Protein AF-A0A840A3A0-F1 (afdb_monomer_lite)

Organism: NCBI:txid98513

Secondary structure (DSSP, 8-state):
-PPPEEGGGSTTHHHHHHHHHHSGGGG-GGGGGG-HHHHHHHHHHHSS-HHHHHHSPPPTT---GGGS-HHHHHHHHHHTTEE-B-TTSPBPTTHHHHHHHHHHHHTTSSS-----PPPPHHHHHHHHHHHHHHHHHHTT-

Foldseek 3Di:
DAQFAEPCPQPPNVVLLVVCVVPVLSLDPVSVVVPCVLQVSQCVFWVGWPVRLVPQDDDPPPPPLLPDPPVSVQVVSVVLRYHQADPVSHHGSNCNGRSSSVVCQSVVRGTHGGDDPRDPPVVVVVVVVVVVVVVVVVVVD

Radius of gyration: 18.98 Å; chains: 1; bounding box: 57×26×58 Å

pLDDT: mean 88.31, std 14.06, range [48.16, 98.06]

Sequence (141 aa):
MSKLRRLVDLPGIRDLEDKALMQPRYADADARATYPEIDEVSRTLFGITQDEADDVPRPEGWDRIDRKPVRDQVIAFEAEGWDVTDDKRRPLRMFEHFAPQLWLALRGVAGELPFQAEADPDEAVYSSLAADAAKFRRDRR

Structure (mmCIF, N/CA/C/O backbone):
data_AF-A0A840A3A0-F1
#
_entry.id   AF-A0A840A3A0-F1
#
loop_
_atom_site.group_PDB
_atom_site.id
_atom_site.type_symbol
_atom_site.label_atom_id
_atom_site.label_alt_id
_atom_site.label_comp_id
_atom_site.label_asym_id
_atom_site.label_entity_id
_atom_site.label_seq_id
_atom_site.pdbx_PDB_ins_code
_atom_site.Cartn_x
_atom_site.Cartn_y
_atom_site.Cartn_z
_atom_site.occupancy
_atom_site.B_iso_or_equiv
_atom_site.auth_seq_id
_atom_site.auth_comp_id
_atom_site.auth_asym_id
_atom_site.auth_atom_id
_atom_site.pdbx_PDB_model_num
ATOM 1 N N . MET A 1 1 ? 0.948 9.126 22.799 1.00 48.16 1 MET A N 1
ATOM 2 C CA . MET A 1 1 ? 0.441 8.835 21.442 1.00 48.16 1 MET A CA 1
ATOM 3 C C . MET A 1 1 ? 0.996 7.480 21.065 1.00 48.16 1 MET A C 1
ATOM 5 O O . MET A 1 1 ? 2.195 7.294 21.239 1.00 48.16 1 MET A O 1
ATOM 9 N N . SER A 1 2 ? 0.143 6.533 20.671 1.00 56.84 2 SER A N 1
ATOM 10 C CA . SER A 1 2 ? 0.617 5.251 20.137 1.00 56.84 2 SER A CA 1
ATOM 11 C C . SER A 1 2 ? 1.516 5.522 18.924 1.00 56.84 2 SER A C 1
ATOM 13 O O . SER A 1 2 ? 1.233 6.439 18.150 1.00 56.84 2 SER A O 1
ATOM 15 N N . LYS A 1 3 ? 2.631 4.798 18.800 1.00 83.50 3 LYS A N 1
ATOM 16 C CA . LYS A 1 3 ? 3.534 4.915 17.651 1.00 83.50 3 LYS A CA 1
ATOM 17 C C . LYS A 1 3 ? 2.827 4.297 16.441 1.00 83.50 3 LYS A C 1
ATOM 19 O O . LYS A 1 3 ? 2.457 3.130 16.494 1.00 83.50 3 LYS A O 1
ATOM 24 N N . LEU A 1 4 ? 2.624 5.077 15.377 1.00 89.88 4 LEU A N 1
ATOM 25 C CA . LEU A 1 4 ? 2.004 4.583 14.143 1.00 89.88 4 LEU A CA 1
ATOM 26 C C . LEU A 1 4 ? 2.854 3.462 13.532 1.00 89.88 4 LEU A C 1
ATOM 28 O O . LEU A 1 4 ? 4.087 3.549 13.526 1.00 89.88 4 LEU A O 1
ATOM 32 N N . ARG A 1 5 ? 2.193 2.436 12.988 1.00 93.31 5 ARG A N 1
ATOM 33 C CA . ARG A 1 5 ? 2.852 1.403 12.177 1.00 93.31 5 ARG A CA 1
ATOM 34 C C . ARG A 1 5 ? 3.262 2.028 10.854 1.00 93.31 5 ARG A C 1
ATOM 36 O O . ARG A 1 5 ? 2.426 2.632 10.191 1.00 93.31 5 ARG A O 1
ATOM 43 N N . ARG A 1 6 ? 4.534 1.930 10.475 1.00 94.81 6 ARG A N 1
ATOM 44 C CA . ARG A 1 6 ? 5.041 2.605 9.273 1.00 94.81 6 ARG A CA 1
ATOM 45 C C . ARG A 1 6 ? 5.159 1.618 8.123 1.00 94.81 6 ARG A C 1
ATOM 47 O O . ARG A 1 6 ? 5.869 0.624 8.243 1.00 94.81 6 ARG A O 1
ATOM 54 N N . LEU A 1 7 ? 4.531 1.932 6.992 1.00 95.81 7 LEU A N 1
ATOM 55 C CA . LEU A 1 7 ? 4.630 1.136 5.764 1.00 95.81 7 LEU A CA 1
ATOM 56 C C . LEU A 1 7 ? 6.091 1.018 5.295 1.00 95.81 7 LEU A C 1
ATOM 58 O O . LEU A 1 7 ? 6.530 -0.060 4.916 1.00 95.81 7 LEU A O 1
ATOM 62 N N . VAL A 1 8 ? 6.874 2.096 5.414 1.00 96.25 8 VAL A N 1
ATOM 63 C CA . VAL A 1 8 ? 8.303 2.118 5.042 1.00 96.25 8 VAL A CA 1
ATOM 64 C C . VAL A 1 8 ? 9.196 1.231 5.917 1.00 96.25 8 VAL A C 1
ATOM 66 O O . VAL A 1 8 ? 10.321 0.919 5.531 1.00 96.25 8 VAL A O 1
ATOM 69 N N . ASP A 1 9 ? 8.717 0.826 7.095 1.00 94.94 9 ASP A N 1
ATOM 70 C CA . ASP A 1 9 ? 9.460 -0.050 8.004 1.00 94.94 9 ASP A CA 1
ATOM 71 C C . ASP A 1 9 ? 9.152 -1.536 7.758 1.00 94.94 9 ASP A C 1
ATOM 73 O O . ASP A 1 9 ? 9.757 -2.401 8.393 1.00 94.94 9 ASP A O 1
ATOM 77 N N . LEU A 1 10 ? 8.235 -1.853 6.835 1.00 94.50 10 LEU A N 1
ATOM 78 C CA . LEU A 1 10 ? 7.974 -3.230 6.439 1.00 94.50 10 LEU A CA 1
ATOM 79 C C . LEU A 1 10 ? 9.109 -3.784 5.559 1.00 94.50 10 LEU A C 1
ATOM 81 O O . LEU A 1 10 ? 9.683 -3.041 4.751 1.00 94.50 10 LEU A O 1
ATOM 85 N N . PRO A 1 11 ? 9.426 -5.091 5.672 1.00 95.00 11 PRO A N 1
ATOM 86 C CA . PRO A 1 11 ? 10.469 -5.724 4.869 1.00 95.00 11 PRO A CA 1
ATOM 87 C C . PRO A 1 11 ? 10.299 -5.463 3.365 1.00 95.00 11 PRO A C 1
ATOM 89 O O . PRO A 1 11 ? 9.227 -5.677 2.808 1.00 95.00 11 PRO A O 1
ATOM 92 N N . GLY A 1 12 ? 11.365 -4.997 2.711 1.00 95.88 12 GLY A N 1
ATOM 93 C CA . GLY A 1 12 ? 11.407 -4.738 1.266 1.00 95.88 12 GLY A CA 1
ATOM 94 C C . GLY A 1 12 ? 10.850 -3.382 0.812 1.00 95.88 12 GLY A C 1
ATOM 95 O O . GLY A 1 12 ? 11.248 -2.905 -0.248 1.00 95.88 12 GLY A O 1
ATOM 96 N N . ILE A 1 13 ? 10.004 -2.702 1.597 1.00 97.06 13 ILE A N 1
ATOM 97 C CA . ILE A 1 13 ? 9.411 -1.418 1.172 1.00 97.06 13 ILE A CA 1
ATOM 98 C C . ILE A 1 13 ? 10.470 -0.321 1.068 1.00 97.06 13 ILE A C 1
ATOM 100 O O . ILE A 1 13 ? 10.496 0.421 0.089 1.00 97.06 13 ILE A O 1
ATOM 104 N N . ARG A 1 14 ? 11.375 -0.231 2.048 1.00 97.31 14 ARG A N 1
ATOM 105 C CA . ARG A 1 14 ? 12.458 0.762 2.026 1.00 97.31 14 ARG A CA 1
ATOM 106 C C . ARG A 1 14 ? 13.396 0.575 0.834 1.00 97.31 14 ARG A C 1
ATOM 108 O O . ARG A 1 14 ? 13.760 1.552 0.191 1.00 97.31 14 ARG A O 1
ATOM 115 N N . ASP A 1 15 ? 13.715 -0.669 0.494 1.00 97.88 15 ASP A N 1
ATOM 116 C CA . ASP A 1 15 ? 14.564 -0.974 -0.659 1.00 97.88 15 ASP A CA 1
ATOM 117 C C . ASP A 1 15 ? 13.884 -0.558 -1.974 1.00 97.88 15 ASP A C 1
ATOM 119 O O . ASP A 1 15 ? 14.538 -0.040 -2.880 1.00 97.88 15 ASP A O 1
ATOM 123 N N . LEU A 1 16 ? 12.562 -0.739 -2.081 1.00 97.81 16 LEU A N 1
ATOM 124 C CA . LEU A 1 16 ? 11.781 -0.256 -3.223 1.00 97.81 16 LEU A CA 1
ATOM 125 C C . LEU A 1 16 ? 11.705 1.277 -3.269 1.00 97.81 16 LEU A C 1
ATOM 127 O O . LEU A 1 16 ? 11.829 1.848 -4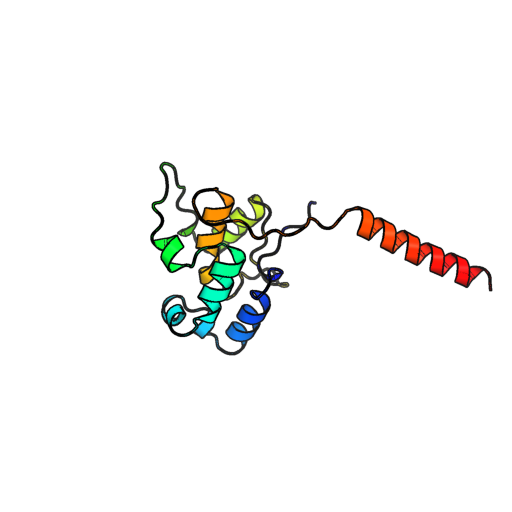.350 1.00 97.81 16 LEU A O 1
ATOM 131 N N . GLU A 1 17 ? 11.567 1.956 -2.126 1.00 97.94 17 GLU A N 1
ATOM 132 C CA . GLU A 1 17 ? 11.646 3.424 -2.052 1.00 97.94 17 GLU A CA 1
ATOM 133 C C . GLU A 1 17 ? 12.997 3.950 -2.548 1.00 97.94 17 GLU A C 1
ATOM 135 O O . GLU A 1 17 ? 13.042 4.916 -3.314 1.00 97.94 17 GLU A O 1
ATOM 140 N N . ASP A 1 18 ? 14.094 3.306 -2.148 1.00 97.50 18 ASP A N 1
ATOM 141 C CA . ASP A 1 18 ? 15.444 3.674 -2.574 1.00 97.50 18 ASP A CA 1
ATOM 142 C C . ASP A 1 18 ? 15.646 3.405 -4.074 1.00 97.50 18 ASP A C 1
ATOM 144 O O . ASP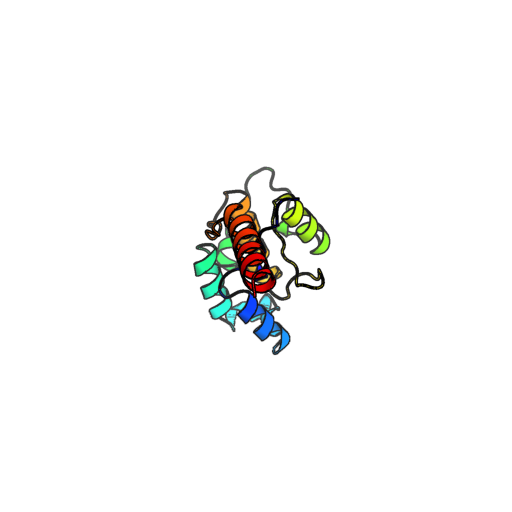 A 1 18 ? 16.204 4.242 -4.793 1.00 97.50 18 ASP A O 1
ATOM 148 N N . LYS A 1 19 ? 15.119 2.289 -4.596 1.00 97.50 19 LYS A N 1
ATOM 149 C CA . LYS A 1 19 ? 15.084 2.024 -6.044 1.00 97.50 19 LYS A CA 1
ATOM 150 C C . LYS A 1 19 ? 14.276 3.084 -6.789 1.00 97.50 19 LYS A C 1
ATOM 152 O O . LYS A 1 19 ? 14.763 3.599 -7.791 1.00 97.50 19 LYS A O 1
ATOM 157 N N . ALA A 1 20 ? 13.103 3.468 -6.291 1.00 97.12 20 ALA A N 1
ATOM 158 C CA . ALA A 1 20 ? 12.266 4.506 -6.891 1.00 97.12 20 ALA A CA 1
ATOM 159 C C . ALA A 1 20 ? 12.881 5.904 -6.802 1.00 97.12 20 ALA A C 1
ATOM 161 O O . ALA A 1 20 ? 12.662 6.743 -7.677 1.00 97.12 20 ALA A O 1
ATOM 162 N N . LEU A 1 21 ? 13.696 6.171 -5.782 1.00 95.62 21 LEU A N 1
ATOM 163 C CA . LEU A 1 21 ? 14.491 7.391 -5.715 1.00 95.62 21 LEU A CA 1
ATOM 164 C C . LEU A 1 21 ? 15.520 7.451 -6.854 1.00 95.62 21 LEU A C 1
ATOM 166 O O . LEU A 1 21 ? 15.710 8.516 -7.443 1.00 95.62 21 LEU A O 1
ATOM 170 N N . MET A 1 22 ? 16.170 6.328 -7.167 1.00 97.12 22 MET A N 1
ATOM 171 C CA . MET A 1 22 ? 17.212 6.249 -8.199 1.00 97.12 22 MET A CA 1
ATOM 172 C C . MET A 1 22 ? 16.641 6.094 -9.615 1.00 97.12 22 MET A C 1
ATOM 174 O O . MET A 1 22 ? 17.188 6.636 -10.575 1.00 97.12 22 MET A O 1
ATOM 178 N N . GLN A 1 23 ? 15.530 5.375 -9.747 1.00 96.88 23 GLN A N 1
ATOM 179 C CA . GLN A 1 23 ? 14.824 5.108 -10.991 1.00 96.88 23 GLN A CA 1
ATOM 180 C C . GLN A 1 23 ? 13.329 5.400 -10.784 1.00 96.88 23 GLN A C 1
ATOM 182 O O . GLN A 1 23 ? 12.570 4.489 -10.458 1.00 96.88 23 GLN A O 1
ATOM 187 N N . PRO A 1 24 ? 12.883 6.651 -11.024 1.00 95.56 24 PRO A N 1
ATOM 188 C CA . PRO A 1 24 ? 11.509 7.090 -10.750 1.00 95.56 24 PRO A CA 1
ATOM 189 C C . PRO A 1 24 ? 10.411 6.223 -11.367 1.00 95.56 24 PRO A C 1
ATOM 191 O O . PRO A 1 24 ? 9.337 6.122 -10.792 1.00 95.56 24 PRO A O 1
ATOM 194 N N . ARG A 1 25 ? 10.709 5.530 -12.475 1.00 95.94 25 ARG A N 1
ATOM 195 C CA . ARG A 1 25 ? 9.788 4.586 -13.122 1.00 95.94 25 ARG A CA 1
ATOM 196 C C . ARG A 1 25 ? 9.289 3.457 -12.215 1.00 95.94 25 ARG A C 1
ATOM 198 O O . ARG A 1 25 ? 8.268 2.872 -12.534 1.00 95.94 25 ARG A O 1
ATOM 205 N N . TYR A 1 26 ? 9.976 3.140 -11.115 1.00 96.56 26 TYR A N 1
ATOM 206 C CA . TYR A 1 26 ? 9.467 2.178 -10.128 1.00 96.56 26 TYR A CA 1
ATOM 207 C C . TYR A 1 26 ? 8.182 2.637 -9.442 1.00 96.56 26 TYR A C 1
ATOM 209 O O . TYR A 1 26 ? 7.463 1.783 -8.953 1.00 96.56 26 TYR A O 1
ATOM 217 N N . ALA A 1 27 ? 7.932 3.947 -9.367 1.00 95.25 27 ALA A N 1
ATOM 218 C CA . ALA A 1 27 ? 6.741 4.513 -8.737 1.00 95.25 27 ALA A CA 1
ATOM 219 C C . ALA A 1 27 ? 5.549 4.628 -9.701 1.00 95.25 27 ALA A C 1
ATOM 221 O O . ALA A 1 27 ? 4.445 4.960 -9.274 1.00 95.25 27 ALA A O 1
ATOM 222 N N . ASP A 1 28 ? 5.774 4.411 -10.999 1.00 93.19 28 ASP A N 1
ATOM 223 C CA . ASP A 1 28 ? 4.741 4.572 -12.012 1.00 93.19 28 ASP A CA 1
ATOM 224 C C . ASP A 1 28 ? 3.884 3.295 -12.080 1.00 93.19 28 ASP A C 1
ATOM 226 O O . ASP A 1 28 ? 4.371 2.206 -12.406 1.00 93.19 28 ASP A O 1
ATOM 230 N N . ALA A 1 29 ? 2.579 3.428 -11.816 1.00 87.06 29 ALA A N 1
ATOM 231 C CA . ALA A 1 29 ? 1.626 2.313 -11.826 1.00 87.06 29 ALA A CA 1
ATOM 232 C C . ALA A 1 29 ? 1.635 1.511 -13.144 1.00 87.06 29 ALA A C 1
ATOM 234 O O . ALA A 1 29 ? 1.536 0.284 -13.127 1.00 87.06 29 ALA A O 1
ATOM 235 N N . ASP A 1 30 ? 1.801 2.186 -14.284 1.00 90.06 30 ASP A N 1
ATOM 236 C CA . ASP A 1 30 ? 1.827 1.573 -15.618 1.00 90.06 30 ASP A CA 1
ATOM 237 C C . ASP A 1 30 ? 3.135 0.822 -15.925 1.00 90.06 30 ASP A C 1
ATOM 239 O O . ASP A 1 30 ? 3.177 -0.018 -16.827 1.00 90.06 30 ASP A O 1
ATOM 243 N N . ALA A 1 31 ? 4.200 1.082 -15.168 1.00 90.31 31 ALA A N 1
ATOM 244 C CA . ALA A 1 31 ? 5.488 0.424 -15.320 1.00 90.31 31 ALA A CA 1
ATOM 245 C C . ALA A 1 31 ? 5.650 -0.801 -14.406 1.00 90.31 31 ALA A C 1
ATOM 247 O O . ALA A 1 31 ? 6.613 -1.549 -14.596 1.00 90.31 31 ALA A O 1
ATOM 248 N N . ARG A 1 32 ? 4.715 -1.050 -13.472 1.00 90.75 32 ARG A N 1
ATOM 249 C CA . ARG A 1 32 ? 4.799 -2.117 -12.453 1.00 90.75 32 ARG A CA 1
ATOM 250 C C . ARG A 1 32 ? 5.154 -3.487 -13.031 1.00 90.75 32 ARG A C 1
ATOM 252 O O . ARG A 1 32 ? 6.027 -4.161 -12.500 1.00 90.75 32 ARG A O 1
ATOM 259 N N . ALA A 1 33 ? 4.557 -3.866 -14.163 1.00 91.12 33 ALA A N 1
ATOM 260 C CA . ALA A 1 33 ? 4.813 -5.150 -14.828 1.00 91.12 33 ALA A CA 1
ATOM 261 C C . ALA A 1 33 ? 6.283 -5.355 -15.263 1.00 91.12 33 ALA A C 1
ATOM 263 O O . ALA A 1 33 ? 6.692 -6.472 -15.570 1.00 91.12 33 ALA A O 1
ATOM 264 N N . THR A 1 34 ? 7.085 -4.286 -15.302 1.00 94.56 34 THR A N 1
ATOM 265 C CA . THR A 1 34 ? 8.526 -4.331 -15.610 1.00 94.56 34 THR A CA 1
ATOM 266 C C . THR A 1 34 ? 9.378 -4.663 -14.376 1.00 94.56 34 THR A C 1
ATOM 268 O O . THR A 1 34 ? 10.544 -5.023 -14.522 1.00 94.56 34 THR A O 1
ATOM 271 N N . TYR A 1 35 ? 8.807 -4.549 -13.175 1.00 96.31 35 TYR A N 1
ATOM 272 C CA . TYR A 1 35 ? 9.486 -4.658 -11.883 1.00 96.31 35 TYR A CA 1
ATOM 273 C C . TYR A 1 35 ? 8.806 -5.733 -11.021 1.00 96.31 35 TYR A C 1
ATOM 275 O O . TYR A 1 35 ? 8.046 -5.409 -10.102 1.00 96.31 35 TYR A O 1
ATOM 283 N N . PRO A 1 36 ? 9.030 -7.026 -11.325 1.00 96.25 36 PRO A N 1
ATOM 284 C CA . PRO A 1 36 ? 8.354 -8.132 -10.646 1.00 96.25 36 PRO A CA 1
ATOM 285 C C . PRO A 1 36 ? 8.593 -8.148 -9.130 1.00 96.25 36 PRO A C 1
ATOM 287 O O . PRO A 1 36 ? 7.738 -8.625 -8.387 1.00 96.25 36 PRO A O 1
ATOM 290 N N . GLU A 1 37 ? 9.694 -7.566 -8.643 1.00 96.94 37 GLU A N 1
ATOM 291 C CA . GLU A 1 37 ? 9.965 -7.464 -7.207 1.00 96.94 37 GLU A CA 1
ATOM 292 C C . GLU A 1 37 ? 8.904 -6.663 -6.432 1.00 96.94 37 GLU A C 1
ATOM 294 O O . GLU A 1 37 ? 8.748 -6.865 -5.228 1.00 96.94 37 GLU A O 1
ATOM 299 N N . ILE A 1 38 ? 8.163 -5.761 -7.092 1.00 97.44 38 ILE A N 1
ATOM 300 C CA . ILE A 1 38 ? 7.068 -5.013 -6.459 1.00 97.44 38 ILE A CA 1
ATOM 301 C C . ILE A 1 38 ? 5.962 -5.994 -6.056 1.00 97.44 38 ILE A C 1
ATOM 303 O O . ILE A 1 38 ? 5.490 -5.973 -4.918 1.00 97.44 38 ILE A O 1
ATOM 307 N N . ASP A 1 39 ? 5.598 -6.899 -6.965 1.00 97.06 39 ASP A N 1
ATOM 308 C CA . ASP A 1 39 ? 4.589 -7.927 -6.718 1.00 97.06 39 ASP A CA 1
ATOM 309 C C . ASP A 1 39 ? 5.091 -8.991 -5.735 1.00 97.06 39 ASP A C 1
ATOM 311 O O . ASP A 1 39 ? 4.315 -9.468 -4.908 1.00 97.06 39 ASP A O 1
ATOM 315 N N . GLU A 1 40 ? 6.381 -9.335 -5.762 1.00 97.56 40 GLU A N 1
ATOM 316 C CA . GLU A 1 40 ? 6.990 -10.243 -4.778 1.00 97.56 40 GLU A CA 1
ATOM 317 C C . GLU A 1 40 ? 6.902 -9.679 -3.353 1.00 97.56 40 GLU A C 1
ATOM 319 O O . GLU A 1 40 ? 6.472 -10.382 -2.431 1.00 97.56 40 GLU A O 1
ATOM 324 N N . VAL A 1 41 ? 7.249 -8.400 -3.168 1.00 97.31 41 VAL A N 1
ATOM 325 C CA . VAL A 1 41 ? 7.107 -7.709 -1.877 1.00 97.31 41 VAL A CA 1
ATOM 326 C C . VAL A 1 41 ? 5.633 -7.619 -1.485 1.00 97.31 41 VAL A C 1
ATOM 328 O O . VAL A 1 41 ? 5.286 -7.941 -0.350 1.00 97.31 41 VAL A O 1
ATOM 331 N N . SER A 1 42 ? 4.747 -7.267 -2.422 1.00 96.69 42 SER A N 1
ATOM 332 C CA . SER A 1 42 ? 3.303 -7.191 -2.169 1.00 96.69 42 SER A CA 1
ATOM 333 C C . SER A 1 42 ? 2.734 -8.525 -1.683 1.00 96.69 42 SER A C 1
ATOM 335 O O . SER A 1 42 ? 2.072 -8.568 -0.647 1.00 96.69 42 SER A O 1
ATOM 337 N N . ARG A 1 43 ? 3.037 -9.631 -2.375 1.00 96.69 43 ARG A N 1
ATOM 338 C CA . ARG A 1 43 ? 2.598 -10.975 -1.970 1.00 96.69 43 ARG A CA 1
ATOM 339 C C . ARG A 1 43 ? 3.172 -11.374 -0.619 1.00 96.69 43 ARG A C 1
ATOM 341 O O . ARG A 1 43 ? 2.461 -11.961 0.186 1.00 96.69 43 ARG A O 1
ATOM 348 N N . THR A 1 44 ? 4.435 -11.048 -0.358 1.00 96.25 44 THR A N 1
ATOM 349 C CA . THR A 1 44 ? 5.085 -11.376 0.918 1.00 96.25 44 THR A CA 1
ATOM 350 C C . THR A 1 44 ? 4.431 -10.648 2.092 1.00 96.25 44 THR A C 1
ATOM 352 O O . THR A 1 44 ? 4.261 -11.237 3.155 1.00 96.25 44 THR A O 1
ATOM 355 N N . LEU A 1 45 ? 4.066 -9.377 1.912 1.00 95.88 45 LEU A N 1
ATOM 356 C CA . LEU A 1 45 ? 3.512 -8.548 2.984 1.00 95.88 45 LEU A CA 1
ATOM 357 C C . LEU A 1 45 ? 2.007 -8.726 3.169 1.00 95.88 45 LEU A C 1
ATOM 359 O O . LEU A 1 45 ? 1.543 -8.733 4.305 1.00 95.88 45 LEU A O 1
ATOM 363 N N . PHE A 1 46 ? 1.261 -8.841 2.070 1.00 96.31 46 PHE A N 1
ATOM 364 C CA . PHE A 1 46 ? -0.201 -8.780 2.077 1.00 96.31 46 PHE A CA 1
ATOM 365 C C . PHE A 1 46 ? -0.878 -10.052 1.562 1.00 96.31 46 PHE A C 1
ATOM 367 O O . PHE A 1 46 ? -2.102 -10.143 1.596 1.00 96.31 46 PHE A O 1
ATOM 374 N N . GLY A 1 47 ? -0.124 -11.020 1.037 1.00 96.88 47 GLY A N 1
ATOM 375 C CA . GLY A 1 47 ? -0.663 -12.233 0.413 1.00 96.88 47 GLY A CA 1
ATOM 376 C C . GLY A 1 47 ? -1.241 -12.029 -0.993 1.00 96.88 47 GLY A C 1
ATOM 377 O O . GLY A 1 47 ? -1.547 -13.012 -1.663 1.00 96.88 47 GLY A O 1
ATOM 378 N N . ILE A 1 48 ? -1.354 -10.780 -1.458 1.00 97.06 48 ILE A N 1
ATOM 379 C CA . ILE A 1 48 ? -1.929 -10.407 -2.758 1.00 97.06 48 ILE A CA 1
ATOM 380 C C . ILE A 1 48 ? -1.065 -9.364 -3.476 1.00 97.06 48 ILE A C 1
ATOM 382 O O . ILE A 1 48 ? -0.348 -8.594 -2.831 1.00 97.06 48 ILE A O 1
ATOM 386 N N . THR A 1 49 ? -1.125 -9.324 -4.806 1.00 96.12 49 THR A N 1
ATOM 387 C CA . THR A 1 49 ? -0.544 -8.245 -5.628 1.00 96.12 49 THR A CA 1
ATOM 388 C C . THR A 1 49 ? -1.492 -7.057 -5.752 1.00 96.12 49 THR A C 1
ATOM 390 O O . THR A 1 49 ? -2.648 -7.111 -5.327 1.00 96.12 49 THR A O 1
ATOM 393 N N . GLN A 1 50 ? -1.011 -5.972 -6.360 1.00 93.94 50 GLN A N 1
ATOM 394 C CA . GLN A 1 50 ? -1.866 -4.828 -6.662 1.00 93.94 50 GLN A CA 1
ATOM 395 C C . GLN A 1 50 ? -2.943 -5.184 -7.703 1.00 93.94 50 GLN A C 1
ATOM 397 O O . GLN A 1 50 ? -4.091 -4.805 -7.513 1.00 93.94 50 GLN A O 1
ATOM 402 N N . ASP A 1 51 ? -2.613 -5.957 -8.749 1.00 94.50 51 ASP A N 1
ATOM 403 C CA . ASP A 1 51 ? -3.615 -6.420 -9.732 1.00 94.50 51 ASP A CA 1
ATOM 404 C C . ASP A 1 51 ? -4.721 -7.242 -9.070 1.00 94.50 51 ASP A C 1
ATOM 406 O O . ASP A 1 51 ? -5.904 -6.994 -9.280 1.00 94.50 51 ASP A O 1
ATOM 410 N N . GLU A 1 52 ? -4.339 -8.183 -8.204 1.00 96.44 52 GLU A N 1
ATOM 411 C CA . GLU A 1 52 ? -5.301 -8.989 -7.452 1.00 96.44 52 GLU A CA 1
ATOM 412 C C . GLU A 1 52 ? -6.167 -8.103 -6.543 1.00 96.44 52 GLU A C 1
ATOM 414 O O . GLU A 1 52 ? -7.373 -8.314 -6.445 1.00 96.44 52 GLU A O 1
ATOM 419 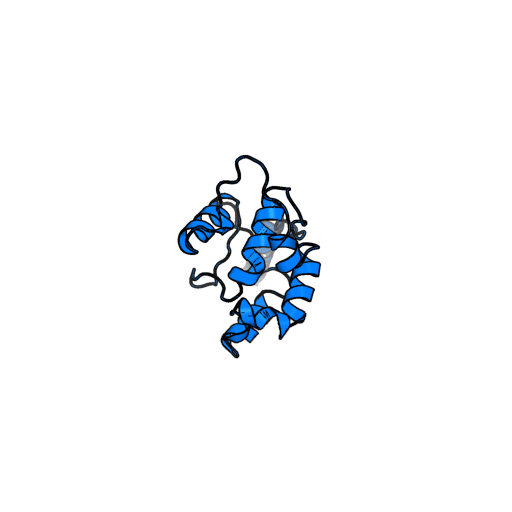N N . ALA A 1 53 ? -5.585 -7.076 -5.913 1.00 95.62 53 ALA A N 1
ATOM 420 C CA . ALA A 1 53 ? -6.328 -6.097 -5.121 1.00 95.62 53 ALA A CA 1
ATOM 421 C C . ALA A 1 53 ? -7.284 -5.236 -5.964 1.00 95.62 53 ALA A C 1
ATOM 423 O O . ALA A 1 53 ? -8.370 -4.889 -5.490 1.00 95.62 53 ALA A O 1
ATOM 424 N N . ASP A 1 54 ? -6.917 -4.879 -7.191 1.00 93.12 54 ASP A N 1
ATOM 425 C CA . ASP A 1 54 ? -7.767 -4.113 -8.106 1.00 93.12 54 ASP A CA 1
ATOM 426 C C . ASP A 1 54 ? -8.959 -4.949 -8.604 1.00 93.12 54 ASP A C 1
ATOM 428 O O . ASP A 1 54 ? -10.067 -4.419 -8.736 1.00 93.12 54 ASP A O 1
ATOM 432 N N . ASP A 1 55 ? -8.774 -6.264 -8.753 1.00 96.00 55 ASP A N 1
ATOM 433 C CA . ASP A 1 55 ? -9.823 -7.214 -9.141 1.00 96.00 55 ASP A CA 1
ATOM 434 C C . ASP A 1 55 ? -10.796 -7.576 -7.999 1.00 96.00 55 ASP A C 1
ATOM 436 O O . ASP A 1 55 ? -11.905 -8.059 -8.252 1.00 96.00 55 ASP A O 1
ATOM 440 N N . VAL A 1 56 ? -10.433 -7.329 -6.732 1.00 95.81 56 VAL A N 1
ATOM 441 C CA . VAL A 1 56 ? -11.304 -7.615 -5.577 1.00 95.81 56 VAL A CA 1
ATOM 442 C C . VAL A 1 56 ? -12.565 -6.732 -5.608 1.00 95.81 56 VAL A C 1
ATOM 444 O O . VAL A 1 56 ? -12.472 -5.500 -5.516 1.00 95.81 56 VAL A O 1
ATOM 447 N N . PRO A 1 57 ? -13.781 -7.312 -5.637 1.00 94.44 57 PRO A N 1
ATOM 448 C CA . PRO A 1 57 ? -15.009 -6.530 -5.574 1.00 94.44 57 PRO A CA 1
ATOM 449 C C . PRO A 1 57 ? -15.093 -5.735 -4.269 1.00 94.44 57 PRO A C 1
ATOM 451 O O . PRO A 1 57 ? -14.980 -6.288 -3.175 1.00 94.44 57 PRO A O 1
ATOM 454 N N . ARG A 1 58 ? -15.319 -4.421 -4.371 1.00 93.94 58 ARG A N 1
ATOM 455 C CA . ARG A 1 58 ? -15.524 -3.580 -3.186 1.00 93.94 58 ARG A CA 1
ATOM 456 C C . ARG A 1 58 ? -16.905 -3.884 -2.574 1.00 93.94 58 ARG A C 1
ATOM 458 O O . ARG A 1 58 ? -17.884 -3.899 -3.325 1.00 93.94 58 ARG A O 1
ATOM 465 N N . PRO A 1 59 ? -17.008 -4.112 -1.249 1.00 93.69 59 PRO A N 1
ATOM 466 C CA . PRO A 1 59 ? -18.281 -4.416 -0.597 1.00 93.69 59 PRO A CA 1
ATOM 467 C C . PRO A 1 59 ? -19.239 -3.216 -0.616 1.00 93.69 59 PRO A C 1
ATOM 469 O O . PRO A 1 59 ? -18.847 -2.074 -0.881 1.00 93.69 59 PRO A O 1
A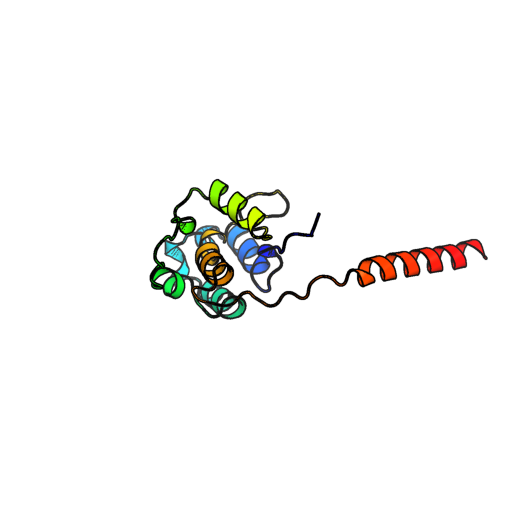TOM 472 N N . GLU A 1 60 ? -20.512 -3.467 -0.308 1.00 94.00 60 GLU A N 1
ATOM 473 C CA . GLU A 1 60 ? -21.500 -2.398 -0.146 1.00 94.00 60 GLU A CA 1
ATOM 474 C C . GLU A 1 60 ? -21.053 -1.399 0.937 1.00 94.00 60 GLU A C 1
ATOM 476 O O . GLU A 1 60 ? -20.508 -1.779 1.971 1.00 94.00 60 GLU A O 1
ATOM 481 N N . GLY A 1 61 ? -21.253 -0.103 0.683 1.00 91.38 61 GLY A N 1
ATOM 482 C CA . GLY A 1 61 ? -20.832 0.959 1.601 1.00 91.38 61 GLY A CA 1
ATOM 483 C C . GLY A 1 61 ? -19.351 1.342 1.512 1.00 91.38 61 GLY A C 1
ATOM 484 O O . GLY A 1 61 ? -18.908 2.184 2.290 1.00 91.38 61 GLY A O 1
ATOM 485 N N . TRP A 1 62 ? -18.586 0.792 0.559 1.00 94.12 62 TRP A N 1
ATOM 486 C CA . TRP A 1 62 ? -17.203 1.213 0.337 1.00 94.12 62 TRP A CA 1
ATOM 487 C C . TRP A 1 62 ? -17.124 2.704 -0.015 1.00 94.12 62 TRP A C 1
ATOM 489 O O . TRP A 1 62 ? -17.591 3.148 -1.066 1.00 94.12 62 TRP A O 1
ATOM 499 N N . ASP A 1 63 ? -16.479 3.482 0.849 1.00 93.50 63 ASP A N 1
ATOM 500 C CA . ASP A 1 63 ? -16.385 4.944 0.760 1.00 93.50 63 ASP A CA 1
ATOM 501 C C . ASP A 1 63 ? -15.442 5.452 -0.348 1.00 93.50 63 ASP A C 1
ATOM 503 O O . ASP A 1 63 ? -15.162 6.651 -0.431 1.00 93.50 63 ASP A O 1
ATOM 507 N N . ARG A 1 64 ? -14.950 4.538 -1.196 1.00 93.25 64 ARG A N 1
ATOM 508 C CA . ARG A 1 64 ? -14.018 4.80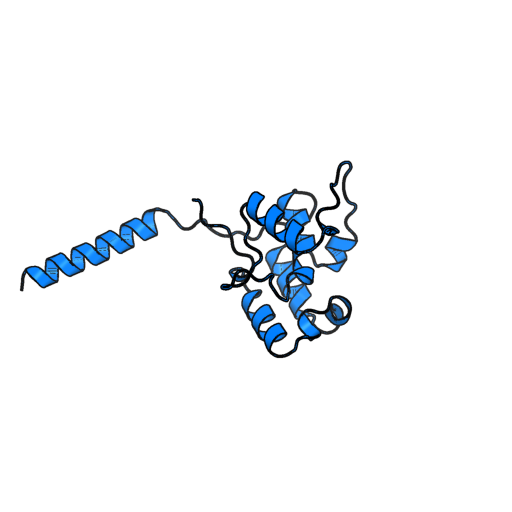1 -2.301 1.00 93.25 64 ARG A CA 1
ATOM 509 C C . ARG A 1 64 ? -12.756 5.525 -1.834 1.00 93.25 64 ARG A C 1
ATOM 511 O O . ARG A 1 64 ? -12.242 6.380 -2.557 1.00 93.25 64 ARG A O 1
ATOM 518 N N . ILE A 1 65 ? -12.288 5.221 -0.618 1.00 92.88 65 ILE A N 1
ATOM 519 C CA . ILE A 1 65 ? -11.082 5.828 -0.043 1.00 92.88 65 ILE A CA 1
ATOM 520 C C . ILE A 1 65 ? -9.871 5.698 -0.974 1.00 92.88 65 ILE A C 1
ATOM 522 O O . ILE A 1 65 ? -9.142 6.664 -1.157 1.00 92.88 65 ILE A O 1
ATOM 526 N N . ASP A 1 66 ? -9.753 4.567 -1.662 1.00 89.75 66 ASP A N 1
ATOM 527 C CA . ASP A 1 66 ? -8.731 4.227 -2.654 1.00 89.75 66 ASP A CA 1
ATOM 528 C C . ASP A 1 66 ? -8.699 5.172 -3.868 1.00 89.75 66 ASP A C 1
ATOM 530 O O . ASP A 1 66 ? -7.678 5.285 -4.540 1.00 89.75 66 ASP A O 1
ATOM 534 N N . ARG A 1 67 ? -9.790 5.902 -4.134 1.00 91.44 67 ARG A N 1
ATOM 535 C CA . ARG A 1 67 ? -9.896 6.870 -5.241 1.00 91.44 67 ARG A CA 1
ATOM 536 C C . ARG A 1 67 ? -9.792 8.326 -4.795 1.00 91.44 67 ARG A C 1
ATOM 538 O O . ARG A 1 67 ? -9.886 9.227 -5.630 1.00 91.44 67 ARG A O 1
ATOM 545 N N . LYS A 1 68 ? -9.673 8.585 -3.490 1.00 95.31 68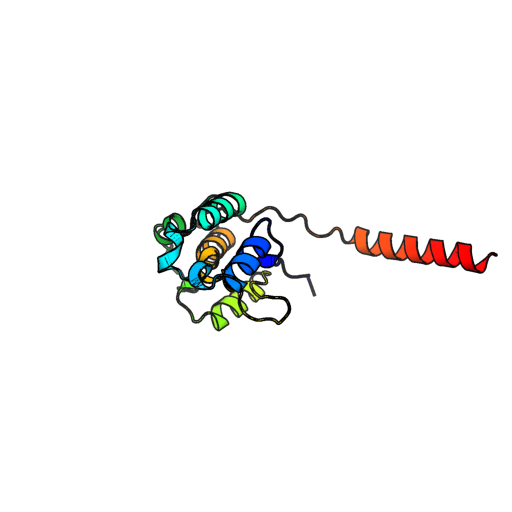 LYS A N 1
ATOM 546 C CA . LYS A 1 68 ? -9.521 9.951 -2.973 1.00 95.31 68 LYS A CA 1
ATOM 547 C C . LYS A 1 68 ? -8.113 10.477 -3.289 1.00 95.31 68 LYS A C 1
ATOM 549 O O . LYS A 1 68 ? -7.201 9.678 -3.509 1.00 95.31 68 LYS A O 1
ATOM 554 N N . PRO A 1 69 ? -7.900 11.805 -3.300 1.00 96.56 69 PRO A N 1
ATOM 555 C CA . PRO A 1 69 ? -6.560 12.371 -3.424 1.00 96.56 69 PRO A CA 1
ATOM 556 C C . PRO A 1 69 ? -5.590 11.758 -2.406 1.00 96.56 69 PRO A C 1
ATOM 558 O O . PRO A 1 69 ? -5.971 11.528 -1.260 1.00 96.56 69 PRO A O 1
ATOM 561 N N . VAL A 1 70 ? -4.323 11.560 -2.791 1.00 95.94 70 VAL A N 1
ATOM 562 C CA . VAL A 1 70 ? -3.285 10.935 -1.941 1.00 95.94 70 VAL A CA 1
ATOM 563 C C . VAL A 1 70 ? -3.242 11.544 -0.537 1.00 95.94 70 VAL A C 1
ATOM 565 O O . VAL A 1 70 ? -3.169 10.827 0.454 1.00 95.94 70 VAL A O 1
ATOM 568 N N . ARG A 1 71 ? -3.368 12.871 -0.429 1.00 96.12 71 ARG A N 1
ATOM 569 C CA . ARG A 1 71 ? -3.406 13.572 0.863 1.00 96.12 71 ARG A CA 1
ATOM 570 C C . ARG A 1 71 ? -4.520 13.065 1.786 1.00 96.12 71 ARG A C 1
ATOM 572 O O . ARG A 1 71 ? -4.280 12.903 2.978 1.00 96.12 71 ARG A O 1
ATOM 579 N N . ASP A 1 72 ? -5.713 12.840 1.251 1.00 97.75 72 ASP A N 1
ATOM 580 C CA . ASP A 1 72 ? -6.867 12.399 2.036 1.00 97.75 72 ASP A CA 1
ATOM 581 C C . ASP A 1 72 ? -6.712 10.931 2.444 1.00 97.75 72 ASP A C 1
ATOM 583 O O . ASP A 1 72 ? -7.085 10.555 3.553 1.00 97.75 72 ASP A O 1
ATOM 587 N N . GLN A 1 73 ? -6.097 10.117 1.582 1.00 97.81 73 GLN A N 1
ATOM 588 C CA . GLN A 1 73 ? -5.756 8.734 1.910 1.00 97.81 73 GLN A CA 1
ATOM 589 C C . GLN A 1 73 ? -4.718 8.651 3.031 1.00 97.81 73 GLN A C 1
ATOM 591 O O . GLN A 1 73 ? -4.903 7.873 3.958 1.00 97.81 73 GLN A O 1
ATOM 596 N N . VAL A 1 74 ? -3.669 9.480 2.994 1.00 97.69 74 VAL A N 1
ATOM 597 C CA . VAL A 1 74 ? -2.651 9.553 4.059 1.00 97.69 74 VAL A CA 1
ATOM 598 C C . VAL A 1 74 ? -3.298 9.868 5.410 1.00 97.69 74 VAL A C 1
ATOM 600 O O . VAL A 1 74 ? -3.007 9.200 6.396 1.00 97.69 74 VAL A O 1
ATOM 603 N N . ILE A 1 75 ? -4.207 10.848 5.451 1.00 96.62 75 ILE A N 1
ATOM 604 C CA . ILE A 1 75 ? -4.935 11.211 6.678 1.00 96.62 75 ILE A CA 1
ATOM 605 C C . ILE A 1 75 ? -5.803 10.044 7.163 1.00 96.62 75 ILE A C 1
ATOM 607 O O . ILE A 1 75 ? -5.870 9.777 8.361 1.00 96.62 75 ILE A O 1
ATOM 611 N N . ALA A 1 76 ? -6.469 9.343 6.247 1.00 97.06 76 ALA A N 1
ATOM 612 C CA . ALA A 1 76 ? -7.295 8.199 6.602 1.00 97.06 76 ALA A CA 1
ATOM 613 C C . ALA A 1 76 ? -6.455 7.019 7.119 1.00 97.06 76 ALA A C 1
ATOM 615 O O . ALA A 1 76 ? -6.842 6.404 8.105 1.00 97.06 76 ALA A O 1
ATOM 616 N N . PHE A 1 77 ? -5.295 6.729 6.523 1.00 96.75 77 PHE A N 1
ATOM 617 C CA . PHE A 1 77 ? -4.382 5.705 7.042 1.00 96.75 77 PHE A CA 1
ATOM 618 C C . PHE A 1 77 ? -3.879 6.050 8.444 1.00 96.75 77 PHE A C 1
ATOM 620 O O . PHE A 1 77 ? -3.844 5.176 9.309 1.00 96.75 77 PHE A O 1
ATOM 627 N N . GLU A 1 78 ? -3.567 7.323 8.697 1.00 96.00 78 GLU A N 1
ATOM 628 C CA . GLU A 1 78 ? -3.165 7.791 10.026 1.00 96.00 78 GLU A CA 1
ATOM 629 C C . GLU A 1 78 ? -4.267 7.530 11.066 1.00 96.00 78 GLU A C 1
ATOM 631 O O . GLU A 1 78 ? -3.978 7.059 12.168 1.00 96.00 78 GLU A O 1
ATOM 636 N N . ALA A 1 79 ? -5.536 7.743 10.696 1.00 94.94 79 ALA A N 1
ATOM 637 C CA . ALA A 1 79 ? -6.687 7.430 11.545 1.00 94.94 79 ALA A CA 1
ATOM 638 C C . ALA A 1 79 ? -6.846 5.919 11.827 1.00 94.94 79 ALA A C 1
ATOM 640 O O . ALA A 1 79 ? -7.308 5.554 12.905 1.00 94.94 79 ALA A O 1
ATOM 641 N N . GLU A 1 80 ? -6.402 5.055 10.909 1.00 93.38 80 GLU A N 1
ATOM 642 C CA . GLU A 1 80 ? -6.340 3.589 11.070 1.00 93.38 80 GLU A CA 1
ATOM 643 C C . GLU A 1 80 ? -5.036 3.102 11.748 1.00 93.38 80 GLU A C 1
ATOM 645 O O . GLU A 1 80 ? -4.747 1.901 11.830 1.00 93.38 80 GLU A O 1
ATOM 650 N N . GLY A 1 81 ? -4.205 4.027 12.241 1.00 93.75 81 GLY A N 1
ATOM 651 C CA . GLY A 1 81 ? -2.968 3.712 12.955 1.00 93.75 81 GLY A CA 1
ATOM 652 C C . GLY A 1 81 ? -1.783 3.342 12.053 1.00 93.75 81 GLY A C 1
ATOM 653 O O . GLY A 1 81 ? -0.859 2.665 12.519 1.00 93.75 81 GLY A O 1
ATOM 654 N N . TRP A 1 82 ? -1.802 3.770 10.788 1.00 95.75 82 TRP A N 1
ATOM 655 C CA . TRP A 1 82 ? -0.730 3.563 9.812 1.00 95.75 82 TRP A CA 1
ATOM 656 C C . TRP A 1 82 ? -0.128 4.874 9.306 1.00 95.75 82 TRP A C 1
ATOM 658 O O . TRP A 1 82 ? -0.825 5.825 8.976 1.00 95.75 82 TRP A O 1
ATOM 668 N N . ASP A 1 83 ? 1.191 4.896 9.181 1.00 96.56 83 ASP A N 1
ATOM 669 C CA . ASP A 1 83 ? 1.950 5.950 8.525 1.00 96.56 83 ASP A CA 1
ATOM 670 C C . ASP A 1 83 ? 2.468 5.442 7.175 1.00 96.56 83 ASP A C 1
ATOM 672 O O . ASP A 1 83 ? 3.259 4.499 7.092 1.00 96.56 83 ASP A O 1
ATOM 676 N N . VAL A 1 84 ? 2.009 6.089 6.108 1.00 97.31 84 VAL A N 1
ATOM 677 C CA . VAL A 1 84 ? 2.363 5.797 4.711 1.00 97.31 84 VAL A CA 1
ATOM 678 C C . VAL A 1 84 ? 3.252 6.897 4.117 1.00 97.31 84 VAL A C 1
ATOM 680 O O . VAL A 1 84 ? 3.213 7.170 2.915 1.00 97.31 84 VAL A O 1
ATOM 683 N N . THR A 1 85 ? 4.021 7.579 4.972 1.00 97.81 85 THR A N 1
ATOM 684 C CA . THR A 1 85 ? 4.905 8.685 4.597 1.00 97.81 85 THR A CA 1
ATOM 685 C C . THR A 1 85 ? 6.380 8.414 4.902 1.00 97.81 85 THR A C 1
ATOM 687 O O . THR A 1 85 ? 6.736 7.582 5.740 1.00 97.81 85 THR A O 1
ATOM 690 N N . ASP A 1 86 ? 7.257 9.126 4.194 1.00 96.06 86 ASP A N 1
ATOM 691 C CA . ASP A 1 86 ? 8.692 9.155 4.458 1.00 96.06 86 ASP A CA 1
ATOM 692 C C . ASP A 1 86 ? 9.020 9.920 5.757 1.00 96.06 86 ASP A C 1
ATOM 694 O O . ASP A 1 86 ? 8.164 10.520 6.410 1.00 96.06 86 ASP A O 1
ATOM 698 N N . ASP A 1 87 ? 10.300 9.966 6.128 1.00 94.38 87 ASP A N 1
ATOM 699 C CA . ASP A 1 87 ? 10.753 10.676 7.336 1.00 94.38 87 ASP A CA 1
ATOM 700 C C . ASP A 1 87 ? 10.524 12.205 7.286 1.00 94.38 87 ASP A C 1
ATOM 702 O O . ASP A 1 87 ? 10.644 12.894 8.299 1.00 94.38 87 ASP A O 1
ATOM 706 N N . LYS A 1 88 ? 10.181 12.760 6.115 1.00 95.25 88 LYS A N 1
ATOM 707 C CA . LYS A 1 88 ? 9.839 14.176 5.894 1.00 95.25 88 LYS A CA 1
ATOM 708 C C . LYS A 1 88 ? 8.325 14.396 5.777 1.00 95.25 88 LYS A C 1
ATOM 710 O O . LYS A 1 88 ? 7.906 15.493 5.393 1.00 95.25 88 LYS A O 1
ATOM 715 N N . ARG A 1 89 ? 7.518 13.383 6.109 1.00 94.81 89 ARG A N 1
ATOM 716 C CA . ARG A 1 89 ? 6.054 13.333 5.983 1.00 94.81 89 ARG A CA 1
ATOM 717 C C . ARG A 1 89 ? 5.516 13.551 4.570 1.00 94.81 89 ARG A C 1
ATOM 719 O O . ARG A 1 89 ? 4.428 14.103 4.383 1.00 94.81 89 ARG A O 1
ATOM 726 N N . ARG A 1 90 ? 6.282 13.156 3.561 1.00 96.81 90 ARG A N 1
ATOM 727 C CA . ARG A 1 90 ? 5.817 13.103 2.172 1.00 96.81 90 ARG A CA 1
ATOM 728 C C . ARG A 1 90 ? 5.257 11.707 1.913 1.00 96.81 90 ARG A C 1
ATOM 730 O O . ARG A 1 90 ? 5.839 10.757 2.426 1.00 96.81 90 ARG A O 1
ATOM 737 N N . PRO A 1 91 ? 4.172 11.551 1.140 1.00 97.75 91 PRO A N 1
ATOM 738 C CA . PRO A 1 91 ? 3.730 10.225 0.716 1.00 97.75 91 PRO A CA 1
ATOM 739 C C . PRO A 1 91 ? 4.896 9.441 0.108 1.00 97.75 91 PRO A C 1
ATOM 741 O O . PRO A 1 91 ? 5.722 10.026 -0.601 1.00 97.75 91 PRO A O 1
ATOM 744 N N . LEU A 1 92 ? 4.970 8.149 0.419 1.00 98.06 92 LEU A N 1
ATOM 745 C CA . LEU A 1 92 ? 5.973 7.254 -0.158 1.00 98.06 92 LEU A CA 1
ATOM 746 C C . LEU A 1 92 ? 5.875 7.253 -1.691 1.00 98.06 92 LEU A C 1
ATOM 748 O O . LEU A 1 92 ? 4.786 7.409 -2.244 1.00 98.06 92 LEU A O 1
ATOM 752 N N . ARG A 1 93 ? 7.001 7.075 -2.388 1.00 97.44 93 ARG A N 1
ATOM 753 C CA . ARG A 1 93 ? 7.014 6.980 -3.861 1.00 97.44 93 ARG A CA 1
ATOM 754 C C . ARG A 1 93 ? 6.219 5.770 -4.330 1.00 97.44 93 ARG A C 1
ATOM 756 O O . ARG A 1 93 ? 5.430 5.870 -5.255 1.00 97.44 93 ARG A O 1
ATOM 763 N N . MET A 1 94 ? 6.377 4.663 -3.621 1.00 97.38 94 MET A N 1
ATOM 764 C CA . MET A 1 94 ? 5.707 3.394 -3.848 1.00 97.38 94 MET A CA 1
ATOM 765 C C . MET A 1 94 ? 4.283 3.360 -3.281 1.00 97.38 94 MET A C 1
ATOM 767 O O . MET A 1 94 ? 3.659 2.303 -3.276 1.00 97.38 94 MET A O 1
ATOM 771 N N . PHE A 1 95 ? 3.752 4.483 -2.782 1.00 96.88 95 PHE A N 1
ATOM 772 C CA . PHE A 1 95 ? 2.434 4.543 -2.147 1.00 96.88 95 PHE A CA 1
ATOM 773 C C . PHE A 1 95 ? 1.334 3.921 -3.016 1.00 96.88 95 PHE A C 1
ATOM 775 O O . PHE A 1 95 ? 0.580 3.077 -2.534 1.00 96.88 95 PHE A O 1
ATOM 782 N N . GLU A 1 96 ? 1.272 4.290 -4.298 1.00 94.81 96 GLU A N 1
ATOM 783 C CA . GLU A 1 96 ? 0.227 3.819 -5.217 1.00 94.81 96 GLU A CA 1
ATOM 784 C C . GLU A 1 96 ? 0.280 2.304 -5.449 1.00 94.81 96 GLU A C 1
ATOM 786 O O . GLU A 1 96 ? -0.753 1.685 -5.694 1.00 94.81 96 GLU A O 1
ATOM 791 N N . HIS A 1 97 ? 1.456 1.694 -5.289 1.00 96.50 97 HIS A N 1
ATOM 792 C CA . HIS A 1 97 ? 1.634 0.257 -5.455 1.00 96.50 97 HIS A CA 1
ATOM 793 C C . HIS A 1 97 ? 1.153 -0.576 -4.275 1.00 96.50 97 HIS A C 1
ATOM 795 O O . HIS A 1 97 ? 0.927 -1.766 -4.460 1.00 96.50 97 HIS A O 1
ATOM 801 N N . PHE A 1 98 ? 1.023 0.011 -3.082 1.00 96.81 98 PHE A N 1
ATOM 802 C CA . PHE A 1 98 ? 0.732 -0.732 -1.848 1.00 96.81 98 PHE A CA 1
ATOM 803 C C . PHE A 1 98 ? -0.529 -0.259 -1.114 1.00 96.81 98 PHE A C 1
ATOM 805 O O . PHE A 1 98 ? -1.066 -0.986 -0.275 1.00 96.81 98 PHE A O 1
ATOM 812 N N . ALA A 1 99 ? -1.022 0.949 -1.405 1.00 96.44 99 ALA A N 1
ATOM 813 C CA . ALA A 1 99 ? -2.219 1.488 -0.767 1.00 96.44 99 ALA A CA 1
ATOM 814 C C . ALA A 1 99 ? -3.480 0.624 -0.983 1.00 96.44 99 ALA A C 1
ATOM 816 O O . ALA A 1 99 ? -4.208 0.428 -0.004 1.00 96.44 99 ALA A O 1
ATOM 817 N N . PRO A 1 100 ? -3.761 0.071 -2.185 1.00 95.75 100 PRO A N 1
ATOM 818 C CA . PRO A 1 100 ? -4.933 -0.784 -2.390 1.00 95.75 100 PRO A CA 1
ATOM 819 C C . PRO A 1 100 ? -4.943 -2.019 -1.479 1.00 95.75 100 PRO A C 1
ATOM 821 O O . PRO A 1 100 ? -5.935 -2.281 -0.798 1.00 95.75 100 PRO A O 1
ATOM 824 N N . GLN A 1 101 ? -3.823 -2.738 -1.409 1.00 96.50 101 GLN A N 1
ATOM 825 C CA . GLN A 1 101 ? -3.652 -3.941 -0.597 1.00 96.50 101 GLN A CA 1
ATOM 826 C C . GLN A 1 101 ? -3.812 -3.614 0.887 1.00 96.50 101 GLN A C 1
ATOM 828 O O . GLN A 1 101 ? -4.548 -4.299 1.596 1.00 96.50 101 GLN A O 1
ATOM 833 N N . LEU A 1 102 ? -3.184 -2.526 1.347 1.00 96.62 102 LEU A N 1
ATOM 834 C CA . LEU A 1 102 ? -3.272 -2.103 2.740 1.00 96.62 102 LEU A CA 1
ATOM 835 C C . LEU A 1 102 ? -4.709 -1.722 3.131 1.00 96.62 102 LEU A C 1
ATOM 837 O O . LEU A 1 102 ? -5.159 -2.104 4.209 1.00 96.62 102 LEU A O 1
ATOM 841 N N . TRP A 1 103 ? -5.458 -1.026 2.267 1.00 96.69 103 TRP A N 1
ATOM 842 C CA . TRP A 1 103 ? -6.865 -0.696 2.533 1.00 96.69 103 TRP A CA 1
ATOM 843 C C . TRP A 1 103 ? -7.759 -1.929 2.636 1.00 96.69 103 TRP A C 1
ATOM 845 O O . TRP A 1 103 ? -8.635 -1.982 3.506 1.00 96.69 103 TRP A O 1
ATOM 855 N N . LEU A 1 104 ? -7.560 -2.905 1.748 1.00 96.69 104 LEU A N 1
ATOM 856 C CA . LEU A 1 104 ? -8.323 -4.151 1.763 1.00 96.69 104 LEU A CA 1
ATOM 857 C C . LEU A 1 104 ? -8.006 -4.978 3.010 1.00 96.69 104 LEU A C 1
ATOM 859 O O . LEU A 1 104 ? -8.940 -5.441 3.666 1.00 96.69 104 LEU A O 1
ATOM 863 N N . ALA A 1 105 ? -6.726 -5.087 3.374 1.00 95.88 105 ALA A N 1
ATOM 864 C CA . ALA A 1 105 ? -6.285 -5.828 4.550 1.00 95.88 105 ALA A CA 1
ATOM 865 C C . ALA A 1 105 ? -6.784 -5.173 5.847 1.00 95.88 105 ALA A C 1
ATOM 867 O O . ALA A 1 105 ? -7.340 -5.850 6.711 1.00 95.88 105 ALA A O 1
ATOM 868 N N . LEU A 1 106 ? -6.673 -3.842 5.963 1.00 94.75 106 LEU A N 1
ATOM 869 C CA . LEU A 1 106 ? -7.171 -3.076 7.113 1.00 94.75 106 LEU A CA 1
ATOM 870 C C . LEU A 1 106 ? -8.662 -3.286 7.370 1.00 94.75 106 LEU A C 1
ATOM 872 O O . LEU A 1 106 ? -9.095 -3.358 8.517 1.00 94.75 106 LEU A O 1
ATOM 876 N N . ARG A 1 107 ? -9.451 -3.381 6.298 1.00 93.62 107 ARG A N 1
ATOM 877 C CA . ARG A 1 107 ? -10.908 -3.525 6.379 1.00 93.62 107 ARG A CA 1
ATOM 878 C C . ARG A 1 107 ? -11.373 -4.982 6.320 1.00 93.62 107 ARG A C 1
ATOM 880 O O . ARG A 1 107 ? -12.576 -5.220 6.253 1.00 93.62 107 ARG A O 1
ATOM 887 N N . GLY A 1 108 ? -10.445 -5.941 6.340 1.00 94.00 108 GLY A N 1
ATOM 888 C CA . GLY A 1 108 ? -10.742 -7.375 6.329 1.00 94.00 108 GLY A CA 1
ATOM 889 C C . GLY A 1 108 ? -11.434 -7.862 5.053 1.00 94.00 108 GLY A C 1
ATOM 890 O O . GLY A 1 108 ? -12.194 -8.825 5.106 1.00 94.00 108 GLY A O 1
ATOM 891 N N . VAL A 1 109 ? -11.222 -7.180 3.923 1.00 95.81 109 VAL A N 1
ATOM 892 C CA . VAL A 1 109 ? -11.848 -7.524 2.636 1.00 95.81 109 VAL A CA 1
ATOM 893 C C . VAL A 1 109 ? -11.012 -8.551 1.874 1.00 95.81 109 VAL A C 1
ATOM 895 O O . VAL A 1 109 ? -11.555 -9.536 1.380 1.00 95.81 109 VAL A O 1
ATOM 898 N N . ALA A 1 110 ? -9.704 -8.318 1.762 1.00 96.25 110 ALA A N 1
ATOM 899 C CA . ALA A 1 110 ? -8.761 -9.210 1.096 1.00 96.25 110 ALA A CA 1
ATOM 900 C C . ALA A 1 110 ? -7.331 -8.925 1.563 1.00 96.25 110 ALA A C 1
ATOM 902 O O . ALA A 1 110 ? -7.033 -7.818 2.014 1.00 96.25 110 ALA A O 1
ATOM 903 N N . GLY A 1 111 ? -6.456 -9.916 1.404 1.00 93.94 111 GLY A N 1
ATOM 904 C CA . GLY A 1 111 ? -5.093 -9.861 1.914 1.00 93.94 111 GLY A CA 1
ATOM 905 C C . GLY A 1 111 ? -5.028 -9.910 3.441 1.00 93.94 111 GLY A C 1
ATOM 906 O O . GLY A 1 111 ? -6.042 -9.985 4.135 1.00 93.94 111 GLY A O 1
ATOM 907 N N . GLU A 1 112 ? -3.810 -9.878 3.960 1.00 92.94 112 GLU A N 1
ATOM 908 C CA . GLU A 1 112 ? -3.526 -9.935 5.392 1.00 92.94 112 GLU A CA 1
ATOM 909 C C . GLU A 1 112 ? -2.635 -8.760 5.792 1.00 92.94 112 GLU A C 1
ATOM 911 O O . GLU A 1 112 ? -1.840 -8.266 4.995 1.00 92.94 112 GLU A O 1
ATOM 916 N N . LEU A 1 113 ? -2.771 -8.271 7.027 1.00 88.12 113 LEU A N 1
ATOM 917 C CA . LEU A 1 113 ? -1.815 -7.295 7.538 1.00 88.12 113 LEU A CA 1
ATOM 918 C C . LEU A 1 113 ? -0.518 -8.023 7.904 1.00 88.12 113 LEU A C 1
ATOM 920 O O . LEU A 1 113 ? -0.579 -9.021 8.630 1.00 88.12 113 LEU A O 1
ATOM 924 N N . PRO A 1 114 ? 0.649 -7.512 7.481 1.00 80.38 114 PRO A N 1
ATOM 925 C CA . PRO A 1 114 ? 1.913 -8.110 7.861 1.00 80.38 114 PRO A CA 1
ATOM 926 C C . PRO A 1 114 ? 2.057 -8.045 9.379 1.00 80.38 114 PRO A C 1
ATOM 928 O O . PRO A 1 114 ? 1.818 -7.007 10.006 1.00 80.38 114 PRO A O 1
ATOM 931 N N . PHE A 1 115 ? 2.441 -9.170 9.979 1.00 66.50 115 PHE A N 1
ATOM 932 C CA . PHE A 1 115 ? 2.696 -9.236 11.409 1.00 66.50 115 PHE A CA 1
ATOM 933 C C . PHE A 1 115 ? 3.863 -8.309 11.759 1.00 66.50 115 PHE A C 1
ATOM 935 O O . PHE A 1 115 ? 5.012 -8.561 11.396 1.00 66.50 115 PHE A O 1
ATOM 942 N N . GLN A 1 116 ? 3.567 -7.241 12.492 1.00 62.09 116 GLN A N 1
ATOM 943 C CA . GLN A 1 116 ? 4.564 -6.408 13.142 1.00 62.09 116 GLN A CA 1
ATOM 944 C C . GLN A 1 116 ? 4.335 -6.565 14.641 1.00 62.09 116 GLN A C 1
ATOM 946 O O . GLN A 1 116 ? 3.301 -6.133 15.151 1.00 62.09 116 GLN A O 1
ATOM 951 N N . ALA A 1 117 ? 5.260 -7.235 15.335 1.00 53.38 117 ALA A N 1
ATOM 952 C CA . ALA A 1 117 ? 5.222 -7.277 16.790 1.00 53.38 117 ALA A CA 1
ATOM 953 C C . ALA A 1 117 ? 5.209 -5.830 17.298 1.00 53.38 117 ALA A C 1
ATOM 955 O O . ALA A 1 117 ? 6.053 -5.024 16.892 1.00 53.38 117 ALA A O 1
ATOM 956 N N . GLU A 1 118 ? 4.226 -5.483 18.128 1.00 54.41 118 GLU A N 1
ATOM 957 C CA . GLU A 1 118 ? 4.244 -4.194 18.808 1.00 54.41 118 GLU A CA 1
ATOM 958 C C . GLU A 1 118 ? 5.559 -4.092 19.585 1.00 54.41 118 GLU A C 1
ATOM 960 O O . GLU A 1 118 ? 6.003 -5.070 20.189 1.00 54.41 118 GLU A O 1
ATOM 965 N N . ALA A 1 119 ? 6.214 -2.930 19.521 1.00 53.66 119 ALA A N 1
ATOM 966 C CA . ALA A 1 119 ? 7.401 -2.698 20.329 1.00 53.66 119 ALA A CA 1
ATOM 967 C C . ALA A 1 119 ? 7.004 -2.887 21.795 1.00 53.66 119 ALA A C 1
ATOM 969 O O . ALA A 1 119 ? 6.131 -2.165 22.286 1.00 53.66 119 ALA A O 1
ATOM 970 N N . ASP A 1 120 ? 7.613 -3.872 22.451 1.00 49.69 120 ASP A N 1
ATOM 971 C CA . ASP A 1 120 ? 7.326 -4.184 23.841 1.00 49.69 120 ASP A CA 1
ATOM 972 C C . ASP A 1 120 ? 7.584 -2.913 24.671 1.00 49.69 120 ASP A C 1
ATOM 974 O O . ASP A 1 120 ? 8.698 -2.371 24.619 1.00 49.69 120 ASP A O 1
ATOM 978 N N . PRO A 1 121 ? 6.586 -2.371 25.397 1.00 55.38 121 PRO A N 1
ATOM 979 C CA . PRO A 1 121 ? 6.799 -1.212 26.259 1.00 55.38 121 PRO A CA 1
ATOM 980 C C . PRO A 1 121 ? 7.956 -1.426 27.245 1.00 55.38 121 PRO A C 1
ATOM 982 O O . PRO A 1 121 ? 8.592 -0.449 27.655 1.00 55.38 121 PRO A O 1
ATOM 985 N N . ASP A 1 122 ? 8.291 -2.679 27.561 1.00 55.97 122 ASP A N 1
ATOM 986 C CA . ASP A 1 122 ? 9.409 -3.013 28.428 1.00 55.97 122 ASP A CA 1
ATOM 987 C C . ASP A 1 122 ? 10.782 -2.733 27.792 1.00 55.97 122 ASP A C 1
ATOM 989 O O . ASP A 1 122 ? 11.730 -2.442 28.515 1.00 55.97 122 ASP A O 1
ATOM 993 N N . GLU A 1 123 ? 10.936 -2.707 26.464 1.00 55.97 123 GLU A N 1
ATOM 994 C CA . GLU A 1 123 ? 12.242 -2.483 25.817 1.00 55.97 123 GLU A CA 1
ATOM 995 C C . GLU A 1 123 ? 12.780 -1.057 26.061 1.00 55.97 123 GLU A C 1
ATOM 997 O O . GLU A 1 123 ? 13.968 -0.850 26.341 1.00 55.97 123 GLU A O 1
ATOM 1002 N N . ALA A 1 124 ? 11.887 -0.061 26.075 1.00 58.00 124 ALA A N 1
ATOM 1003 C CA . ALA A 1 124 ? 12.220 1.312 26.460 1.00 58.00 124 ALA A CA 1
ATOM 1004 C C . ALA A 1 124 ? 12.584 1.415 27.955 1.00 58.00 124 ALA A C 1
ATOM 1006 O O . ALA A 1 124 ? 13.517 2.137 28.332 1.00 58.00 124 ALA A O 1
ATOM 1007 N N . VAL A 1 125 ? 11.886 0.656 28.806 1.00 59.31 125 VAL A N 1
ATOM 1008 C CA . VAL A 1 125 ? 12.158 0.580 30.248 1.00 59.31 125 VAL A CA 1
ATOM 1009 C C . VAL A 1 125 ? 13.511 -0.095 30.503 1.00 59.31 125 VAL A C 1
ATOM 1011 O O . VAL A 1 125 ? 14.342 0.466 31.221 1.00 59.31 125 VAL A O 1
ATOM 1014 N N . TYR A 1 126 ? 13.810 -1.217 29.844 1.00 59.28 126 TYR A N 1
ATOM 1015 C CA . TYR A 1 126 ? 15.090 -1.922 29.936 1.00 59.28 126 TYR A CA 1
ATOM 1016 C C . TYR A 1 126 ? 16.268 -1.073 29.447 1.00 59.28 126 TYR A C 1
ATOM 1018 O O . TYR A 1 126 ? 17.320 -1.060 30.094 1.00 59.28 126 TYR A O 1
ATOM 1026 N N . SER A 1 127 ? 16.099 -0.306 28.365 1.00 60.84 127 SER A N 1
ATOM 1027 C CA . SER A 1 127 ? 17.148 0.596 27.876 1.00 60.84 127 SER A CA 1
ATOM 1028 C C . SER A 1 127 ? 17.461 1.719 28.874 1.00 60.84 127 SER A C 1
ATOM 1030 O O . SER A 1 127 ? 18.631 2.070 29.053 1.00 60.84 127 SER A O 1
ATOM 1032 N N . SER A 1 128 ? 16.447 2.279 29.545 1.00 67.62 128 SER A N 1
ATOM 1033 C CA . SER A 1 128 ? 16.652 3.307 30.579 1.00 67.62 128 SER A CA 1
ATOM 1034 C C . SER A 1 128 ? 17.342 2.743 31.830 1.00 67.62 128 SER A C 1
ATOM 1036 O O . SER A 1 128 ? 18.321 3.319 32.305 1.00 67.62 128 SER A O 1
ATOM 1038 N N . LEU A 1 129 ? 16.941 1.548 32.279 1.00 74.44 129 LEU A N 1
ATOM 1039 C CA . LEU A 1 129 ? 17.558 0.837 33.404 1.00 74.44 129 LEU A CA 1
ATOM 1040 C C . LEU A 1 129 ? 19.031 0.488 33.147 1.00 74.44 129 LEU A C 1
ATOM 1042 O O . LEU A 1 129 ? 19.874 0.647 34.034 1.00 74.44 129 LEU A O 1
ATOM 1046 N N . ALA A 1 130 ? 19.370 0.040 31.935 1.00 70.75 130 ALA A N 1
ATOM 1047 C CA . ALA A 1 130 ? 20.750 -0.250 31.553 1.00 70.75 130 ALA A CA 1
ATOM 1048 C C . ALA A 1 130 ? 21.618 1.021 31.526 1.00 70.75 130 ALA A C 1
ATOM 1050 O O . ALA A 1 130 ? 22.757 1.011 32.009 1.00 70.75 130 ALA A O 1
ATOM 1051 N N . ALA A 1 131 ? 21.073 2.126 31.006 1.00 70.44 131 ALA A N 1
ATOM 1052 C CA . ALA A 1 131 ? 21.748 3.420 30.979 1.00 70.44 131 ALA A CA 1
ATOM 1053 C C . ALA A 1 131 ? 21.997 3.968 32.395 1.00 70.44 131 ALA A C 1
ATOM 1055 O O . ALA A 1 131 ? 23.093 4.461 32.685 1.00 70.44 131 ALA A O 1
ATOM 1056 N N . ASP A 1 132 ? 21.026 3.832 33.295 1.00 71.81 132 ASP A N 1
ATOM 1057 C CA . ASP A 1 132 ? 21.165 4.273 34.682 1.00 71.81 132 ASP A CA 1
ATOM 1058 C C . ASP A 1 132 ? 22.148 3.392 35.461 1.00 71.81 132 ASP A C 1
ATOM 1060 O O . ASP A 1 132 ? 23.028 3.909 36.154 1.00 71.81 132 ASP A O 1
ATOM 1064 N N . ALA A 1 133 ? 22.123 2.070 35.265 1.00 73.06 133 ALA A N 1
ATOM 1065 C CA . ALA A 1 133 ? 23.109 1.162 35.852 1.00 73.06 133 ALA A CA 1
ATOM 1066 C C . ALA A 1 133 ? 24.552 1.461 35.394 1.00 73.06 133 ALA A C 1
ATOM 1068 O O . ALA A 1 133 ? 25.494 1.342 36.185 1.00 73.06 133 ALA A O 1
ATOM 1069 N N . ALA A 1 134 ? 24.749 1.870 34.135 1.00 75.00 134 ALA A N 1
ATOM 1070 C CA . ALA A 1 134 ? 26.058 2.276 33.626 1.00 75.00 134 ALA A CA 1
ATOM 1071 C C . ALA A 1 134 ? 26.551 3.584 34.272 1.00 75.00 134 ALA A C 1
ATOM 1073 O O . ALA A 1 134 ? 27.729 3.683 34.632 1.00 75.00 134 ALA A O 1
ATOM 1074 N N . LYS A 1 135 ? 25.656 4.560 34.489 1.00 71.88 135 LYS A N 1
ATOM 1075 C CA . LYS A 1 135 ? 25.971 5.800 35.220 1.00 71.88 135 LYS A CA 1
ATOM 1076 C C . LYS A 1 135 ? 26.352 5.517 36.673 1.00 71.88 135 LYS A C 1
ATOM 1078 O O . LYS A 1 135 ? 27.391 5.997 37.117 1.00 71.88 135 LYS A O 1
ATOM 1083 N N . PHE A 1 136 ? 25.605 4.658 37.371 1.00 69.56 136 PHE A N 1
ATOM 1084 C CA . PHE A 1 136 ? 25.914 4.264 38.753 1.00 69.56 136 PHE A CA 1
ATOM 1085 C C . PHE A 1 136 ? 27.290 3.603 38.910 1.00 69.56 136 PHE A C 1
ATOM 1087 O O . PHE A 1 136 ? 27.946 3.793 39.931 1.00 69.56 136 PHE A O 1
ATOM 1094 N N . ARG A 1 137 ? 27.755 2.824 37.922 1.00 68.31 137 ARG A N 1
ATOM 1095 C CA . ARG A 1 137 ? 29.110 2.240 37.955 1.00 68.31 137 ARG A CA 1
ATOM 1096 C C . ARG A 1 137 ? 30.207 3.261 37.665 1.00 68.31 137 ARG A C 1
ATOM 1098 O O . ARG A 1 137 ? 31.313 3.103 38.172 1.00 68.31 137 ARG A O 1
ATOM 1105 N N . ARG A 1 138 ? 29.920 4.277 36.845 1.00 66.69 138 ARG A N 1
ATOM 1106 C CA . ARG A 1 138 ? 30.869 5.347 36.505 1.00 66.69 138 ARG A CA 1
ATOM 1107 C C . ARG A 1 138 ? 31.097 6.307 37.672 1.00 66.69 138 ARG A C 1
ATOM 1109 O O . ARG A 1 138 ? 32.222 6.745 37.845 1.00 66.69 138 ARG A O 1
ATOM 1116 N N . ASP A 1 139 ? 30.063 6.581 38.462 1.00 60.59 139 ASP A N 1
ATOM 1117 C CA . ASP A 1 139 ? 30.102 7.526 39.592 1.00 60.59 139 ASP A CA 1
ATOM 1118 C C . ASP A 1 139 ? 30.723 6.930 40.875 1.00 60.59 139 ASP A C 1
ATOM 1120 O O . ASP A 1 139 ? 30.946 7.615 41.867 1.00 60.59 139 ASP A O 1
ATOM 1124 N N . ARG A 1 140 ? 31.003 5.619 40.867 1.00 57.34 140 ARG A N 1
ATOM 1125 C CA . ARG A 1 140 ? 31.604 4.869 41.984 1.00 57.34 140 ARG A CA 1
ATOM 1126 C C . ARG A 1 140 ? 33.108 4.595 41.812 1.00 57.34 140 ARG A C 1
ATOM 1128 O O . ARG A 1 140 ? 33.654 3.798 42.575 1.00 57.34 140 ARG A O 1
ATOM 1135 N N . ARG A 1 141 ? 33.745 5.192 40.801 1.00 52.31 141 ARG A N 1
ATOM 1136 C CA . ARG A 1 141 ? 35.186 5.119 40.499 1.00 52.31 141 ARG A CA 1
ATOM 1137 C C . ARG A 1 141 ? 35.821 6.488 40.666 1.00 52.31 141 ARG A C 1
ATOM 1139 O O . ARG A 1 141 ? 36.974 6.508 41.140 1.00 52.31 141 ARG A O 1
#